Protein AF-A0A2E6RN42-F1 (afdb_monomer_lite)

Secondary structure (DSSP, 8-state):
------EEEEEEEESS--SSS--EEETTTTEEE---TT-EEEEESSGGG-EEEPP-SSS---EEEEEEE--

Radius of gyration: 13.62 Å; chains: 1; bounding box: 42×23×28 Å

Sequence (71 aa):
MSKTNARVLAFMTYLNDVKEGGETQFLLQKTAIVPKKGLTLIWPSEWTHMHRGVPAPNEEKYIATGWFELA

Foldseek 3Di:
DPPPFQFFKKKKAWQDFADAFQWKDFVLVRDTHGRHHGDMDMDGPDPNRDIDTTDRPPDDTDMDMDTDTDD

Structure (mmCIF, N/CA/C/O backbone):
data_AF-A0A2E6RN42-F1
#
_entry.id   AF-A0A2E6RN42-F1
#
loop_
_atom_site.group_PDB
_atom_site.id
_atom_site.type_symbol
_atom_site.label_atom_id
_atom_site.label_alt_id
_atom_site.label_comp_id
_atom_site.label_asym_id
_atom_site.label_entity_id
_atom_site.label_seq_id
_atom_site.pdbx_PDB_ins_code
_atom_site.Cartn_x
_atom_site.Cartn_y
_atom_site.Cartn_z
_atom_site.occupancy
_atom_site.B_iso_or_equiv
_atom_site.auth_seq_id
_atom_site.auth_comp_id
_atom_site.auth_asym_id
_atom_site.auth_atom_id
_atom_site.pdbx_PDB_model_num
ATOM 1 N N . MET A 1 1 ? 30.063 -5.973 -10.681 1.00 48.28 1 MET A N 1
ATOM 2 C CA . MET A 1 1 ? 28.900 -5.291 -11.288 1.00 48.28 1 MET A CA 1
ATOM 3 C C . MET A 1 1 ? 27.978 -4.860 -10.166 1.00 48.28 1 MET A C 1
ATOM 5 O O . MET A 1 1 ? 27.619 -5.698 -9.350 1.00 48.28 1 MET A O 1
ATOM 9 N N . SER A 1 2 ? 27.686 -3.563 -10.064 1.00 54.75 2 SER A N 1
ATOM 10 C CA . SER A 1 2 ? 26.689 -3.059 -9.115 1.00 54.75 2 SER A CA 1
ATOM 11 C C . SER A 1 2 ? 25.333 -3.660 -9.487 1.00 54.75 2 SER A C 1
ATOM 13 O O . SER A 1 2 ? 24.929 -3.536 -10.641 1.00 54.75 2 SER A O 1
ATOM 15 N N . LYS A 1 3 ? 24.667 -4.352 -8.556 1.00 56.84 3 LYS A N 1
ATOM 16 C CA . LYS A 1 3 ? 23.283 -4.796 -8.753 1.00 56.84 3 LYS A CA 1
ATOM 17 C C . LYS A 1 3 ? 22.427 -3.545 -8.940 1.00 56.84 3 LYS A C 1
ATOM 19 O O . LYS A 1 3 ? 22.184 -2.820 -7.977 1.00 56.84 3 LYS A O 1
ATOM 24 N N . THR A 1 4 ? 21.969 -3.281 -10.158 1.00 59.91 4 THR A N 1
ATOM 25 C CA . THR A 1 4 ? 20.854 -2.359 -10.362 1.00 59.91 4 THR A CA 1
ATOM 26 C C . THR A 1 4 ? 19.634 -3.082 -9.812 1.00 59.91 4 THR A C 1
ATOM 28 O O . THR A 1 4 ? 19.134 -4.017 -10.428 1.00 59.91 4 THR A O 1
ATOM 31 N N . ASN A 1 5 ? 19.245 -2.754 -8.582 1.00 59.66 5 ASN A N 1
ATOM 32 C CA . ASN A 1 5 ? 18.167 -3.445 -7.892 1.00 59.66 5 ASN A CA 1
ATOM 33 C C . ASN A 1 5 ? 16.826 -2.975 -8.475 1.00 59.66 5 ASN A C 1
ATOM 35 O O . ASN A 1 5 ? 16.204 -2.043 -7.965 1.00 59.66 5 ASN A O 1
ATOM 39 N N . ALA A 1 6 ? 16.443 -3.544 -9.619 1.00 77.75 6 ALA A N 1
ATOM 40 C CA . ALA A 1 6 ? 15.218 -3.206 -10.323 1.00 77.75 6 ALA A CA 1
ATOM 41 C C . ALA A 1 6 ? 14.068 -3.995 -9.701 1.00 77.75 6 ALA A C 1
ATOM 43 O O . ALA A 1 6 ? 13.638 -5.030 -10.215 1.00 77.75 6 ALA A O 1
ATOM 44 N N . ARG A 1 7 ? 13.564 -3.500 -8.565 1.00 87.81 7 ARG A N 1
ATOM 45 C CA . ARG A 1 7 ? 12.204 -3.840 -8.136 1.00 87.81 7 ARG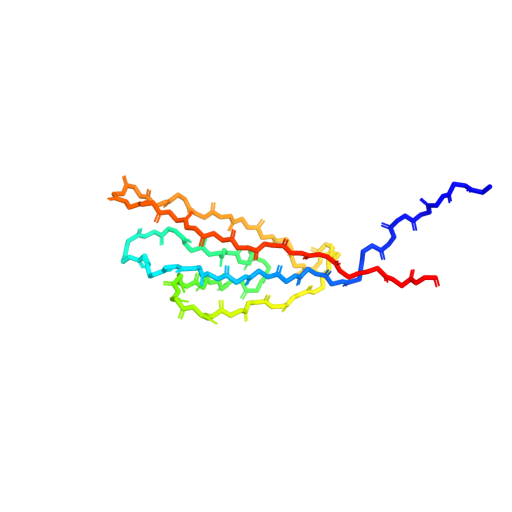 A CA 1
ATOM 46 C C . ARG A 1 7 ? 11.305 -3.679 -9.360 1.00 87.81 7 ARG A C 1
ATOM 48 O O . ARG A 1 7 ? 11.398 -2.658 -10.042 1.00 87.81 7 ARG A O 1
ATOM 55 N N . VAL A 1 8 ? 10.464 -4.671 -9.632 1.00 92.19 8 VAL A N 1
ATOM 56 C CA . VAL A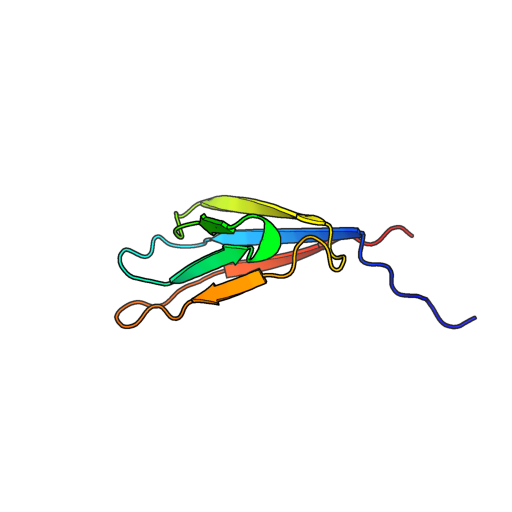 1 8 ? 9.527 -4.665 -10.768 1.00 92.19 8 VAL A CA 1
ATOM 57 C C . VAL A 1 8 ? 8.109 -4.370 -10.295 1.00 92.19 8 VAL A C 1
ATOM 59 O O . VAL A 1 8 ? 7.366 -3.639 -10.952 1.00 92.19 8 VAL A O 1
ATOM 62 N N . LEU A 1 9 ? 7.740 -4.913 -9.134 1.00 93.69 9 LEU A N 1
ATOM 63 C CA . LEU A 1 9 ? 6.432 -4.713 -8.525 1.00 93.69 9 LEU A CA 1
ATOM 64 C C . LEU A 1 9 ? 6.582 -4.421 -7.036 1.00 93.69 9 LEU A C 1
ATOM 66 O O . LEU A 1 9 ? 7.441 -4.986 -6.355 1.00 93.69 9 LEU A O 1
ATOM 70 N N . ALA A 1 10 ? 5.688 -3.587 -6.526 1.00 96.06 10 ALA A N 1
ATOM 71 C CA . ALA A 1 10 ? 5.363 -3.519 -5.115 1.00 96.06 10 ALA A CA 1
ATOM 72 C C . ALA A 1 10 ? 3.971 -4.117 -4.898 1.00 96.06 10 ALA A C 1
ATOM 74 O O . ALA A 1 10 ? 3.083 -3.991 -5.747 1.00 96.06 10 ALA A O 1
ATOM 75 N N . PHE A 1 11 ? 3.780 -4.753 -3.750 1.00 97.38 11 PHE A N 1
ATOM 76 C CA . PHE A 1 11 ? 2.464 -5.155 -3.279 1.00 97.38 11 PHE A CA 1
ATOM 77 C C . PHE A 1 11 ? 2.278 -4.736 -1.826 1.00 97.38 11 PHE A C 1
ATOM 79 O O . PHE A 1 11 ? 3.234 -4.701 -1.050 1.00 97.38 11 PHE A O 1
ATOM 86 N N . MET A 1 12 ? 1.044 -4.413 -1.455 1.00 98.50 12 MET A N 1
ATOM 87 C CA . MET A 1 12 ? 0.698 -4.021 -0.094 1.00 98.50 12 MET A CA 1
ATOM 88 C C . MET A 1 12 ? -0.696 -4.516 0.269 1.00 98.50 12 MET A C 1
ATOM 90 O O . MET A 1 12 ? -1.663 -4.215 -0.429 1.00 98.50 12 MET A O 1
ATOM 94 N N . THR A 1 13 ? -0.799 -5.226 1.386 1.00 98.75 13 THR A N 1
ATOM 95 C CA . THR A 1 13 ? -2.060 -5.723 1.941 1.00 98.75 13 THR A CA 1
ATOM 96 C C . THR A 1 13 ? -2.449 -4.907 3.164 1.00 98.75 13 THR A C 1
ATOM 98 O O . THR A 1 13 ? -1.635 -4.725 4.071 1.00 98.75 13 THR A O 1
ATOM 101 N N . TYR A 1 14 ? -3.700 -4.450 3.220 1.00 98.81 14 TYR A N 1
ATOM 102 C CA . TYR A 1 14 ? -4.272 -3.854 4.428 1.00 98.81 14 TYR A CA 1
ATOM 103 C C . TYR A 1 14 ? -4.677 -4.951 5.420 1.00 98.81 14 TYR A C 1
ATOM 105 O O . TYR A 1 14 ? -5.414 -5.878 5.073 1.00 98.81 14 TYR A O 1
ATOM 113 N N . LEU A 1 15 ? -4.205 -4.853 6.663 1.00 98.62 15 LEU A N 1
ATOM 114 C CA . LEU A 1 15 ? -4.435 -5.867 7.701 1.00 98.62 15 LEU A CA 1
ATOM 115 C C . LEU A 1 15 ? -5.655 -5.554 8.584 1.00 98.62 15 LEU A C 1
ATOM 117 O O . LEU A 1 15 ? -6.151 -6.432 9.296 1.00 98.62 15 LEU A O 1
ATOM 121 N N . ASN A 1 16 ? -6.179 -4.333 8.491 1.00 98.62 16 ASN A N 1
ATOM 122 C CA . ASN A 1 16 ? -7.408 -3.876 9.126 1.00 98.62 16 ASN A CA 1
ATOM 123 C C . ASN A 1 16 ? -8.164 -2.878 8.232 1.00 98.62 16 ASN A C 1
ATOM 125 O O . ASN A 1 16 ? -7.613 -2.353 7.264 1.00 98.62 16 ASN A O 1
ATOM 129 N N . ASP A 1 17 ? -9.434 -2.649 8.563 1.00 98.50 17 ASP A N 1
ATOM 130 C CA . ASP A 1 17 ? -10.226 -1.559 7.993 1.00 98.50 17 ASP A CA 1
ATOM 131 C C . ASP A 1 17 ? -9.828 -0.231 8.655 1.00 98.50 17 ASP A C 1
ATOM 133 O O . ASP A 1 17 ? -9.497 -0.211 9.843 1.00 98.50 17 ASP A O 1
ATOM 137 N N . VAL A 1 18 ? -9.891 0.863 7.893 1.00 98.19 18 VAL A N 1
ATOM 138 C CA . VAL A 1 18 ? -9.772 2.246 8.385 1.00 98.19 18 VAL A CA 1
ATOM 139 C C . VAL A 1 18 ? -10.944 3.035 7.810 1.00 98.19 18 VAL A C 1
ATOM 141 O O . VAL A 1 18 ? -11.225 2.934 6.615 1.00 98.19 18 VAL A O 1
ATOM 144 N N . LYS A 1 19 ? -11.659 3.782 8.651 1.00 96.38 19 LYS A N 1
ATOM 145 C CA . LYS A 1 19 ? -12.898 4.479 8.279 1.00 96.38 19 LYS A CA 1
ATOM 146 C C . LYS A 1 19 ? -12.647 5.891 7.774 1.00 96.38 19 LYS A C 1
ATOM 148 O O . LYS A 1 19 ? -13.364 6.344 6.886 1.00 96.38 19 LYS A O 1
ATOM 153 N N . GLU A 1 20 ? -11.665 6.579 8.347 1.00 97.06 20 GLU A N 1
ATOM 154 C CA . GLU A 1 20 ? -11.331 7.961 8.005 1.00 97.06 20 GLU A CA 1
ATOM 155 C C . GLU A 1 20 ? -9.842 8.097 7.671 1.00 97.06 20 GLU A C 1
ATOM 157 O O . GLU A 1 20 ? -8.971 7.720 8.457 1.00 97.06 20 GLU A O 1
ATOM 162 N N .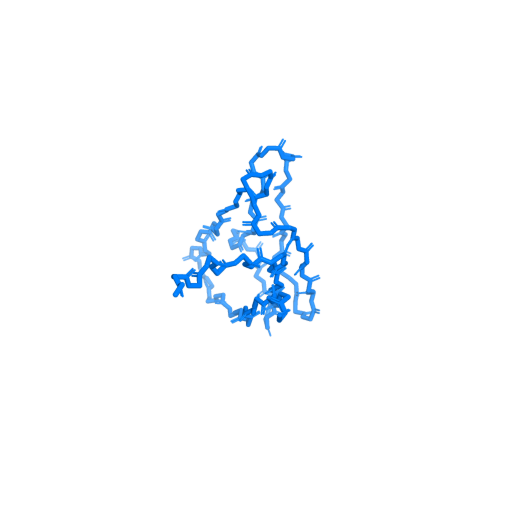 GLY A 1 21 ? -9.545 8.663 6.500 1.00 97.00 21 GLY A N 1
ATOM 163 C CA . GLY A 1 21 ? -8.178 8.806 6.018 1.00 97.00 21 GLY A CA 1
ATOM 164 C C . GLY A 1 21 ? -7.526 7.453 5.726 1.00 97.00 21 GLY A C 1
ATOM 165 O O . GLY A 1 21 ? -8.165 6.492 5.291 1.00 97.00 21 GLY A O 1
ATOM 166 N N . GLY A 1 22 ? -6.217 7.361 5.962 1.00 97.56 22 GLY A N 1
ATOM 167 C CA . GLY A 1 22 ? -5.490 6.102 5.810 1.00 97.56 22 GLY A CA 1
ATOM 168 C C . GLY A 1 22 ? -5.334 5.621 4.364 1.00 97.56 22 GLY A C 1
ATOM 169 O O . GLY A 1 22 ? -4.737 4.565 4.149 1.00 97.56 22 GLY A O 1
ATOM 170 N N . GLU A 1 23 ? -5.828 6.336 3.356 1.00 98.38 23 GLU A N 1
ATOM 171 C CA . GLU A 1 23 ? -5.832 5.868 1.975 1.00 98.38 23 GLU A CA 1
ATOM 172 C C . GLU A 1 23 ? -4.419 5.712 1.413 1.00 98.38 23 GLU A C 1
ATOM 174 O O . GLU A 1 23 ? -3.461 6.369 1.831 1.00 98.38 23 GLU A O 1
ATOM 179 N N . THR A 1 24 ? -4.282 4.846 0.414 1.00 98.44 24 THR A N 1
ATOM 180 C CA . THR A 1 24 ? -3.118 4.881 -0.474 1.00 98.44 24 THR A CA 1
ATOM 181 C C . THR A 1 24 ? -3.492 5.655 -1.726 1.00 98.44 24 THR A C 1
ATOM 183 O O . THR A 1 24 ? -4.373 5.241 -2.479 1.00 98.44 24 THR A O 1
ATOM 186 N N . GLN A 1 25 ? -2.843 6.797 -1.936 1.00 98.25 25 GLN A N 1
ATOM 187 C CA . GLN A 1 25 ? -3.107 7.685 -3.065 1.00 98.25 25 GLN A CA 1
ATOM 188 C C . GLN A 1 25 ? -2.080 7.481 -4.165 1.00 98.25 25 GLN A C 1
ATOM 190 O O . GLN A 1 25 ? -0.886 7.584 -3.900 1.00 98.25 25 GLN A O 1
ATOM 195 N N . PHE A 1 26 ? -2.554 7.287 -5.393 1.00 97.81 26 PHE A N 1
ATOM 196 C CA . PHE A 1 26 ? -1.753 7.267 -6.612 1.00 97.81 26 PHE A CA 1
ATOM 197 C C . PHE A 1 26 ? -2.007 8.565 -7.382 1.00 97.81 26 PHE A C 1
ATOM 199 O O . PHE A 1 26 ? -3.070 8.761 -7.979 1.00 97.81 26 PHE A O 1
ATOM 206 N N . LEU A 1 27 ? -1.041 9.485 -7.318 1.00 94.75 27 LEU A N 1
ATOM 207 C CA . LEU A 1 27 ? -1.238 10.879 -7.731 1.00 94.75 27 LEU A CA 1
ATOM 208 C C . LEU A 1 27 ? -1.454 11.017 -9.243 1.00 94.75 27 LEU A C 1
ATOM 210 O O . LEU A 1 27 ? -2.319 11.777 -9.673 1.00 94.75 27 LEU A O 1
ATOM 214 N N . LEU A 1 28 ? -0.704 10.254 -10.044 1.00 96.56 28 LEU A N 1
ATOM 215 C CA . LEU A 1 28 ? -0.793 10.297 -11.507 1.00 96.56 28 LEU A CA 1
ATOM 216 C C . LEU A 1 28 ? -2.115 9.705 -12.015 1.00 96.56 28 LEU A C 1
ATOM 218 O O . LEU A 1 28 ? -2.714 10.230 -12.950 1.00 96.56 28 LEU A O 1
ATOM 222 N N . GLN A 1 29 ? -2.602 8.656 -11.354 1.00 97.19 29 GLN A N 1
ATOM 223 C CA . GLN A 1 29 ? -3.867 7.983 -11.656 1.00 97.19 29 GLN A CA 1
ATOM 224 C C . GLN A 1 29 ? -5.082 8.709 -11.061 1.00 97.19 29 GLN A C 1
ATOM 226 O O . GLN A 1 29 ? -6.213 8.325 -11.349 1.00 97.19 29 GLN A O 1
ATOM 231 N N . LYS A 1 30 ? -4.865 9.742 -10.232 1.00 97.12 30 LYS A N 1
ATOM 232 C CA . LYS A 1 30 ? -5.912 10.493 -9.520 1.00 97.12 30 LYS A CA 1
ATOM 233 C C . LYS A 1 30 ? -6.871 9.574 -8.757 1.00 97.12 30 LYS A C 1
ATOM 235 O O . LYS A 1 30 ? -8.079 9.794 -8.749 1.00 97.12 30 LYS A O 1
ATOM 240 N N . THR A 1 31 ? -6.320 8.539 -8.125 1.00 97.25 31 THR A N 1
ATOM 241 C CA . THR A 1 31 ? -7.097 7.558 -7.363 1.00 97.25 31 THR A CA 1
ATOM 242 C C . THR A 1 31 ? -6.584 7.436 -5.935 1.00 97.25 31 THR A C 1
ATOM 244 O O . THR A 1 31 ? -5.390 7.596 -5.666 1.00 97.25 31 THR A O 1
ATOM 247 N N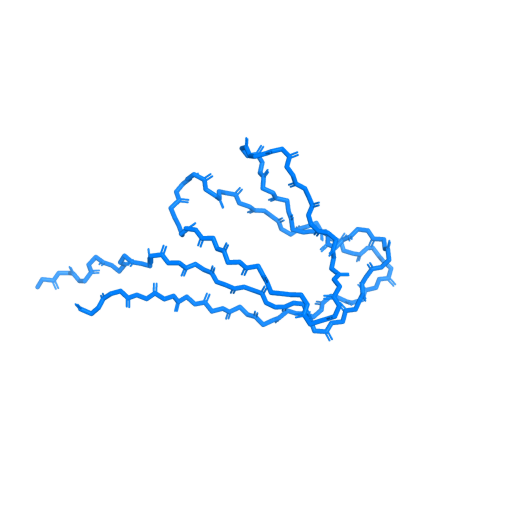 . ALA A 1 32 ? -7.502 7.161 -5.018 1.00 97.94 32 ALA A N 1
ATOM 248 C CA . ALA A 1 32 ? -7.242 6.938 -3.607 1.00 97.94 32 ALA A CA 1
ATOM 249 C C . ALA A 1 32 ? -7.951 5.652 -3.192 1.00 97.94 32 ALA A C 1
ATOM 251 O O . ALA A 1 32 ? -9.153 5.508 -3.413 1.00 97.94 32 ALA A O 1
ATOM 252 N N . ILE A 1 33 ? -7.205 4.713 -2.617 1.00 98.50 33 ILE A N 1
ATOM 253 C CA . ILE A 1 33 ? -7.748 3.424 -2.203 1.00 98.50 33 ILE A CA 1
ATOM 254 C C . ILE A 1 33 ? -7.907 3.406 -0.688 1.00 98.50 33 ILE A C 1
ATOM 256 O O . ILE A 1 33 ? -6.924 3.550 0.042 1.00 98.50 33 ILE A O 1
ATOM 260 N N . VAL A 1 34 ? -9.148 3.230 -0.238 1.00 98.31 34 VAL A N 1
ATOM 261 C CA . VAL A 1 34 ? -9.507 3.141 1.182 1.00 98.31 34 VAL A CA 1
ATOM 262 C C . VAL A 1 34 ? -9.026 1.801 1.757 1.00 98.31 34 VAL A C 1
ATOM 264 O O . VAL A 1 34 ? -9.241 0.763 1.119 1.00 98.31 34 VAL A O 1
ATOM 267 N N . PRO A 1 35 ? -8.391 1.784 2.946 1.00 98.50 35 PRO A N 1
ATOM 268 C CA . PRO A 1 35 ? -7.971 0.547 3.589 1.00 98.50 35 PRO A CA 1
ATOM 269 C C . PRO A 1 35 ? -9.163 -0.342 3.925 1.00 98.50 35 PRO A C 1
ATOM 271 O O . PRO A 1 35 ? -10.051 0.039 4.686 1.00 98.50 35 PRO A O 1
ATOM 274 N N . LYS A 1 36 ? -9.144 -1.556 3.380 1.00 98.56 36 LYS A N 1
ATOM 275 C CA . LYS A 1 36 ? -10.109 -2.603 3.700 1.00 98.56 36 LYS A CA 1
ATOM 276 C C . LYS A 1 36 ? -9.365 -3.883 4.028 1.00 98.56 36 LYS A C 1
ATOM 278 O O . LYS A 1 36 ? -8.540 -4.326 3.230 1.00 98.56 36 LYS A O 1
ATOM 283 N N . LYS A 1 37 ? -9.651 -4.492 5.173 1.00 98.69 37 LYS A N 1
ATOM 284 C CA . LYS A 1 37 ? -8.978 -5.699 5.649 1.00 98.69 37 LYS A CA 1
ATOM 285 C C . LYS A 1 37 ? -8.973 -6.781 4.566 1.00 98.69 37 LYS A C 1
ATOM 287 O O . LYS A 1 37 ? -10.018 -7.163 4.044 1.00 98.69 37 LYS A O 1
ATOM 292 N N . GLY A 1 38 ? -7.782 -7.281 4.247 1.00 98.56 38 GLY A N 1
ATOM 293 C CA . GLY A 1 38 ? -7.554 -8.316 3.237 1.00 98.56 38 GLY A CA 1
ATOM 294 C C . GLY A 1 38 ? -7.404 -7.800 1.801 1.00 98.56 38 GLY A C 1
ATOM 295 O O . GLY A 1 38 ? -6.960 -8.557 0.938 1.00 98.56 38 GLY A O 1
ATOM 296 N N . LEU A 1 39 ? -7.706 -6.527 1.522 1.00 98.69 39 LEU A N 1
ATOM 297 C CA . LEU A 1 39 ? -7.458 -5.935 0.208 1.00 98.69 39 LEU A CA 1
ATOM 298 C C . LEU A 1 39 ? -5.948 -5.806 -0.022 1.00 98.69 39 LEU A C 1
ATOM 300 O O . LEU A 1 39 ? -5.233 -5.207 0.783 1.00 98.69 39 LEU A O 1
ATOM 304 N N . THR A 1 40 ? -5.485 -6.357 -1.144 1.00 98.62 40 THR A N 1
ATOM 305 C CA . THR A 1 40 ? -4.092 -6.274 -1.590 1.00 98.62 40 THR A CA 1
ATOM 306 C C . THR A 1 40 ? -4.003 -5.440 -2.855 1.00 98.62 40 THR A C 1
ATOM 308 O O . THR A 1 40 ? -4.695 -5.705 -3.835 1.00 98.62 40 THR A O 1
ATOM 311 N N . LEU A 1 41 ? -3.138 -4.435 -2.824 1.00 98.25 41 LEU A N 1
ATOM 312 C CA . LEU A 1 41 ? -2.798 -3.598 -3.962 1.00 98.25 41 LEU A CA 1
ATOM 313 C C . LEU A 1 41 ? -1.493 -4.107 -4.571 1.00 98.25 41 LEU A C 1
ATOM 315 O O . LEU A 1 41 ? -0.578 -4.465 -3.834 1.00 98.25 41 LEU A O 1
ATOM 319 N N . ILE A 1 42 ? -1.408 -4.129 -5.899 1.00 97.62 42 ILE A N 1
ATOM 320 C CA . ILE A 1 42 ? -0.211 -4.523 -6.652 1.00 97.62 42 ILE A CA 1
ATOM 321 C C . ILE A 1 42 ? 0.024 -3.459 -7.722 1.00 97.62 42 ILE A C 1
ATOM 323 O O . ILE A 1 42 ? -0.912 -3.101 -8.436 1.00 97.62 42 ILE A O 1
ATOM 327 N N . TRP A 1 43 ? 1.247 -2.938 -7.823 1.00 97.00 43 TRP A N 1
ATOM 328 C CA . TRP A 1 43 ? 1.585 -1.905 -8.802 1.00 97.00 43 TRP A CA 1
ATOM 329 C C . TRP A 1 43 ? 3.059 -1.964 -9.245 1.00 97.00 43 TRP A C 1
ATOM 331 O O . TRP A 1 43 ? 3.905 -2.465 -8.499 1.00 97.00 43 TRP A O 1
ATOM 341 N N . PRO A 1 44 ? 3.390 -1.447 -10.446 1.00 94.81 44 PRO A N 1
ATOM 342 C CA . PRO A 1 44 ? 4.771 -1.254 -10.891 1.00 94.81 44 PRO A CA 1
ATOM 343 C C . PRO A 1 44 ? 5.570 -0.375 -9.928 1.00 94.81 44 PRO A C 1
ATOM 345 O O . PRO A 1 44 ? 5.093 0.669 -9.501 1.00 94.81 44 PRO A O 1
ATOM 348 N N . SER A 1 45 ? 6.804 -0.749 -9.609 1.00 91.62 45 SER A N 1
ATOM 349 C CA . SER A 1 45 ? 7.664 -0.002 -8.667 1.00 91.62 45 SER A CA 1
ATOM 350 C C . SER A 1 45 ? 8.321 1.253 -9.246 1.00 91.62 45 SER A C 1
ATOM 352 O O . SER A 1 45 ? 9.013 1.963 -8.519 1.00 91.62 45 SER A O 1
ATOM 354 N N . GLU A 1 46 ? 8.110 1.530 -10.530 1.00 88.31 46 GLU A N 1
ATOM 355 C CA . GLU A 1 46 ? 8.691 2.676 -11.225 1.00 88.31 46 GLU A CA 1
ATOM 356 C C . GLU A 1 46 ? 7.856 3.962 -11.080 1.00 88.31 46 GLU A C 1
ATOM 358 O O . GLU A 1 46 ? 6.752 3.986 -10.528 1.00 88.31 46 GLU A O 1
ATOM 363 N N . TRP A 1 47 ? 8.388 5.063 -11.613 1.00 89.25 47 TRP A N 1
ATOM 364 C CA . TRP A 1 47 ? 7.876 6.434 -11.462 1.00 89.25 47 TRP A CA 1
ATOM 365 C C . TRP A 1 47 ? 6.413 6.658 -11.885 1.00 89.25 47 TRP A C 1
ATOM 367 O O . TRP A 1 47 ? 5.793 7.630 -11.452 1.00 89.25 47 TRP A O 1
ATOM 377 N N . THR A 1 48 ? 5.828 5.765 -12.687 1.00 92.75 48 THR A N 1
ATOM 378 C CA . THR A 1 48 ? 4.426 5.858 -13.125 1.00 92.75 48 THR A CA 1
ATOM 379 C C . THR A 1 48 ? 3.419 5.605 -12.002 1.00 92.75 48 THR A C 1
ATOM 381 O O . THR A 1 48 ? 2.263 5.993 -12.146 1.00 92.75 48 THR A O 1
ATOM 384 N N . HIS A 1 49 ? 3.829 4.993 -10.885 1.00 95.06 49 HIS A N 1
ATOM 385 C CA . HIS A 1 49 ? 2.960 4.665 -9.745 1.00 95.06 49 HIS A CA 1
ATOM 386 C C . HIS A 1 49 ? 3.480 5.280 -8.440 1.00 95.06 49 HIS A C 1
ATOM 388 O O . HIS A 1 49 ? 3.466 4.664 -7.367 1.00 95.06 49 HIS A O 1
ATOM 394 N N . MET A 1 50 ? 3.938 6.533 -8.533 1.00 94.50 50 MET A N 1
ATOM 395 C CA . MET A 1 50 ? 4.217 7.345 -7.356 1.00 94.50 50 MET A CA 1
ATOM 396 C C . MET A 1 50 ? 2.968 7.410 -6.472 1.00 94.50 50 MET A C 1
ATOM 398 O O . MET A 1 50 ? 1.889 7.825 -6.911 1.00 94.50 50 MET A O 1
ATOM 402 N N . HIS A 1 51 ? 3.136 7.000 -5.219 1.00 96.69 51 HIS A N 1
ATOM 403 C CA . HIS A 1 51 ? 2.051 6.893 -4.262 1.00 96.69 51 HIS A CA 1
ATOM 404 C C . HIS A 1 51 ? 2.450 7.443 -2.896 1.00 96.69 51 HIS A C 1
ATOM 406 O O . HIS A 1 51 ? 3.632 7.564 -2.574 1.00 96.69 51 HIS A O 1
ATOM 412 N N . ARG A 1 52 ? 1.447 7.768 -2.081 1.00 96.88 52 ARG A N 1
ATOM 413 C CA . ARG A 1 52 ? 1.623 8.173 -0.682 1.00 96.88 52 ARG A CA 1
ATOM 414 C C . ARG A 1 52 ? 0.562 7.539 0.207 1.00 96.88 52 ARG A C 1
ATOM 416 O O . ARG A 1 52 ? -0.563 7.314 -0.236 1.00 96.88 52 ARG A O 1
ATOM 423 N N . GLY A 1 53 ? 0.922 7.286 1.461 1.00 97.38 53 GLY A N 1
ATOM 424 C CA . GLY A 1 53 ? -0.039 6.962 2.509 1.00 97.38 53 GLY A CA 1
ATOM 425 C C . GLY A 1 53 ? -0.606 8.243 3.111 1.00 97.38 53 GLY A C 1
ATOM 426 O O . GLY A 1 53 ? 0.156 9.105 3.547 1.00 97.38 53 GLY A O 1
ATOM 427 N N . VAL A 1 54 ? -1.927 8.372 3.128 1.00 98.00 54 VAL A N 1
ATOM 428 C CA . VAL A 1 54 ? -2.619 9.416 3.886 1.00 98.00 54 VAL A CA 1
ATOM 429 C C . VAL A 1 54 ? -2.638 8.994 5.360 1.00 98.00 54 VAL A C 1
ATOM 431 O O . VAL A 1 54 ? -2.867 7.813 5.636 1.00 98.00 54 VAL A O 1
ATOM 434 N N . PRO A 1 55 ? -2.375 9.900 6.319 1.00 97.06 55 PRO A N 1
ATOM 435 C CA . PRO A 1 55 ? -2.540 9.596 7.736 1.00 97.06 55 PRO A CA 1
ATOM 436 C C . PRO A 1 55 ? -3.980 9.184 8.062 1.00 97.06 55 PRO A C 1
ATOM 438 O O . PRO A 1 55 ? -4.929 9.746 7.521 1.00 97.06 55 PRO A O 1
ATOM 441 N N . ALA A 1 56 ? -4.140 8.213 8.956 1.00 97.50 56 ALA A N 1
ATOM 442 C CA . ALA A 1 56 ? -5.416 7.939 9.605 1.00 97.50 56 ALA A CA 1
ATOM 443 C C . ALA A 1 56 ? -5.433 8.747 10.916 1.00 97.50 56 ALA A C 1
ATOM 445 O O . ALA A 1 56 ? -4.612 8.471 11.790 1.00 97.50 56 ALA A O 1
ATOM 446 N N . PRO A 1 57 ? -6.266 9.794 11.049 1.00 96.69 57 PRO A N 1
ATOM 447 C CA . PRO A 1 57 ? -6.178 10.718 12.182 1.00 96.69 57 PRO A CA 1
ATOM 448 C C . PRO A 1 57 ? -6.614 10.088 13.511 1.00 96.69 57 PRO A C 1
ATOM 450 O O . PRO A 1 57 ? -6.114 10.477 14.561 1.00 96.69 57 PRO A O 1
ATOM 453 N N . ASN A 1 58 ? -7.533 9.121 13.454 1.00 96.88 58 ASN A N 1
ATOM 454 C CA . ASN A 1 58 ? -8.245 8.590 14.619 1.00 96.88 58 ASN A CA 1
ATOM 455 C C . ASN A 1 58 ? -8.083 7.069 14.794 1.00 96.88 58 ASN A C 1
ATOM 457 O O . ASN A 1 58 ? -8.659 6.489 15.712 1.00 96.88 58 ASN A O 1
ATOM 461 N N . GLU A 1 59 ? -7.339 6.407 13.906 1.00 97.62 59 GLU A N 1
ATOM 462 C CA . GLU A 1 59 ? -7.241 4.948 13.841 1.00 97.62 59 GLU A CA 1
ATOM 463 C C . GLU A 1 59 ? -5.812 4.521 13.497 1.00 97.62 59 GLU A C 1
ATOM 465 O O . GLU A 1 59 ? -5.085 5.216 12.788 1.00 97.62 59 GLU A O 1
ATOM 470 N N . GLU A 1 60 ? -5.406 3.342 13.961 1.00 98.12 60 GLU A N 1
ATOM 471 C CA . GLU A 1 60 ? -4.145 2.740 13.541 1.00 98.12 60 GLU A CA 1
ATOM 472 C C . GLU A 1 60 ? -4.323 1.994 12.219 1.00 98.12 60 GLU A C 1
ATOM 474 O O . GLU A 1 60 ? -5.268 1.225 12.030 1.00 98.12 60 GLU A O 1
ATOM 479 N N . LYS A 1 61 ? -3.382 2.193 11.296 1.00 98.19 61 LYS A N 1
ATOM 480 C CA . LYS A 1 61 ? -3.351 1.514 10.001 1.00 98.19 61 LYS A CA 1
ATOM 481 C C . LYS A 1 61 ? -2.236 0.477 9.987 1.00 98.19 61 LYS A C 1
ATOM 483 O O . LYS A 1 61 ? -1.059 0.830 10.046 1.00 98.19 61 LYS A O 1
ATOM 488 N N . TYR A 1 62 ? -2.604 -0.783 9.795 1.00 98.38 62 TYR A N 1
ATOM 489 C CA . TYR A 1 62 ? -1.672 -1.895 9.666 1.00 98.38 62 TYR A CA 1
ATOM 490 C C . TYR A 1 62 ? -1.570 -2.350 8.209 1.00 98.38 62 TYR A C 1
ATOM 492 O O . TYR A 1 62 ? -2.577 -2.628 7.552 1.00 98.38 62 TYR A O 1
ATOM 500 N N . ILE A 1 63 ? -0.341 -2.447 7.700 1.00 98.44 63 ILE A N 1
ATOM 501 C CA . ILE A 1 63 ? -0.052 -2.913 6.341 1.00 98.44 63 ILE A CA 1
ATOM 502 C C . ILE A 1 63 ? 1.086 -3.931 6.337 1.00 98.44 63 ILE A C 1
ATOM 504 O O . ILE A 1 63 ? 2.025 -3.826 7.123 1.00 98.44 63 ILE A O 1
ATOM 508 N N . ALA A 1 64 ? 1.016 -4.883 5.413 1.00 98.56 64 ALA A N 1
ATOM 509 C CA . ALA A 1 64 ? 2.143 -5.723 5.029 1.00 98.56 64 ALA A CA 1
ATOM 510 C C . ALA A 1 64 ? 2.561 -5.352 3.604 1.00 98.56 64 ALA A C 1
ATOM 512 O O . ALA A 1 64 ? 1.734 -5.411 2.696 1.00 98.56 64 ALA A O 1
ATOM 513 N N . THR A 1 65 ? 3.824 -4.972 3.411 1.00 97.81 65 THR A N 1
ATOM 514 C CA . THR A 1 65 ? 4.363 -4.539 2.113 1.00 97.81 65 THR A CA 1
ATOM 515 C C . THR A 1 65 ? 5.490 -5.462 1.684 1.00 97.81 65 THR A C 1
ATOM 517 O O . THR A 1 6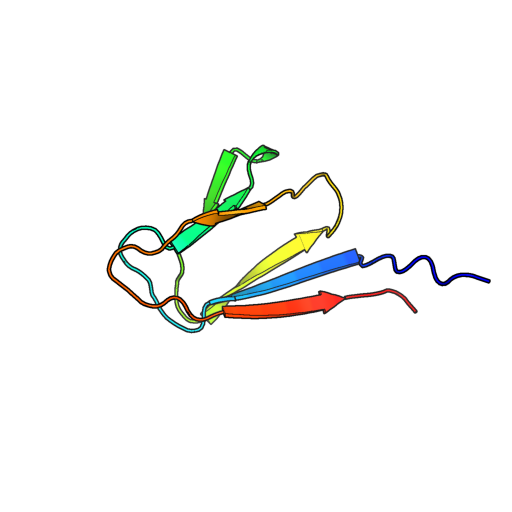5 ? 6.331 -5.834 2.502 1.00 97.81 65 THR A O 1
ATOM 520 N N . GLY A 1 66 ? 5.542 -5.786 0.397 1.00 96.06 66 GLY A N 1
ATOM 521 C CA . GLY A 1 66 ? 6.676 -6.476 -0.199 1.00 96.06 66 GLY A CA 1
ATOM 522 C C . GLY A 1 66 ? 7.008 -5.955 -1.590 1.00 96.06 66 GLY A C 1
ATOM 523 O O . GLY A 1 66 ? 6.266 -5.172 -2.190 1.00 96.06 66 GLY A O 1
ATOM 524 N N . TRP A 1 67 ? 8.156 -6.403 -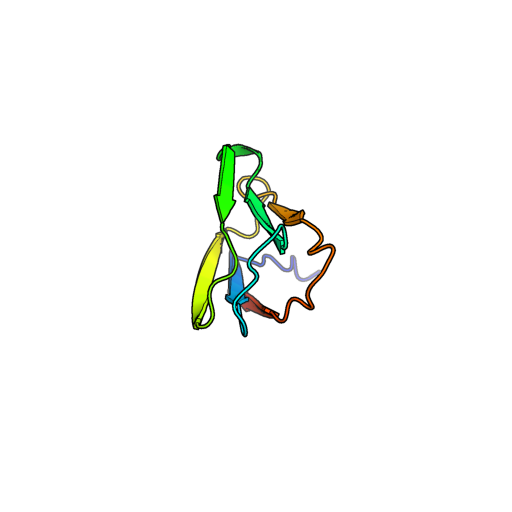2.090 1.00 95.12 67 TRP A N 1
ATOM 525 C CA . TRP A 1 67 ? 8.661 -6.075 -3.417 1.00 95.12 67 TRP A CA 1
ATOM 526 C C . TRP A 1 67 ? 9.046 -7.350 -4.149 1.00 95.12 67 TRP A C 1
ATOM 528 O O . TRP A 1 67 ? 9.552 -8.293 -3.543 1.00 95.12 67 TRP A O 1
ATOM 538 N N . PHE A 1 68 ? 8.801 -7.359 -5.452 1.00 92.38 68 PHE A N 1
ATOM 539 C CA . PHE A 1 68 ? 9.242 -8.413 -6.349 1.00 92.38 68 PHE A CA 1
ATOM 540 C C . PHE A 1 68 ? 10.386 -7.892 -7.219 1.00 92.38 68 PHE A C 1
ATOM 542 O O . PHE A 1 68 ? 10.269 -6.827 -7.830 1.00 92.38 68 PHE A O 1
ATOM 549 N N . GLU A 1 69 ? 11.476 -8.650 -7.274 1.00 90.88 69 GLU A N 1
ATOM 550 C CA . GLU A 1 69 ? 12.685 -8.371 -8.052 1.00 90.88 69 GLU A CA 1
ATOM 551 C C . GLU A 1 69 ? 12.901 -9.533 -9.034 1.00 90.88 69 GLU A C 1
ATOM 553 O O . GLU A 1 69 ? 12.701 -10.695 -8.673 1.00 90.88 69 GLU A O 1
ATOM 558 N N . LEU A 1 70 ? 13.281 -9.229 -10.280 1.00 82.56 70 LEU A N 1
ATOM 559 C CA . LEU A 1 70 ? 13.720 -10.255 -11.231 1.00 82.56 70 LEU A CA 1
ATOM 560 C C . LEU A 1 70 ? 15.189 -10.595 -10.945 1.00 82.56 70 LEU A C 1
ATOM 562 O O . LEU A 1 70 ? 16.004 -9.691 -10.754 1.00 82.56 70 LEU A O 1
ATOM 566 N N . ALA A 1 71 ? 15.484 -11.893 -10.872 1.00 70.31 71 ALA A N 1
ATOM 567 C CA . ALA A 1 71 ? 16.807 -12.433 -10.557 1.00 70.31 71 ALA A CA 1
ATOM 568 C C . ALA A 1 71 ? 17.790 -12.337 -11.731 1.00 70.31 71 ALA A C 1
ATOM 570 O O . ALA A 1 71 ? 17.344 -12.512 -12.889 1.00 70.31 71 ALA A O 1
#

pLDDT: mean 92.89, std 11.31, range [48.28, 98.81]